Protein AF-A0A2S2PI32-F1 (afdb_monomer_lite)

pLDDT: mean 81.85, std 17.84, range [34.5, 96.25]

Structure (mmCIF, N/CA/C/O backbone):
data_AF-A0A2S2PI32-F1
#
_entry.id   AF-A0A2S2PI32-F1
#
loop_
_atom_site.group_PDB
_atom_site.id
_atom_site.type_symbol
_atom_site.label_atom_id
_atom_site.label_alt_id
_atom_site.label_comp_id
_atom_site.label_asym_id
_atom_site.label_entity_id
_atom_site.label_seq_id
_atom_site.pdbx_PDB_ins_code
_atom_site.Cartn_x
_atom_site.Cartn_y
_atom_site.Cartn_z
_atom_site.occupancy
_atom_site.B_iso_or_equiv
_atom_site.auth_seq_id
_atom_site.auth_comp_id
_atom_site.auth_asym_id
_atom_site.auth_atom_id
_atom_site.pdbx_PDB_model_num
ATOM 1 N N . LEU A 1 1 ? 9.917 3.110 4.032 1.00 78.31 1 LEU A N 1
ATOM 2 C CA . LEU A 1 1 ? 9.620 4.492 3.578 1.00 78.31 1 LEU A CA 1
ATOM 3 C C . LEU A 1 1 ? 10.667 5.068 2.625 1.00 78.31 1 LEU A C 1
ATOM 5 O O . LEU A 1 1 ? 10.275 5.564 1.580 1.00 78.31 1 LEU A O 1
ATOM 9 N N . LEU A 1 2 ? 11.966 5.016 2.948 1.00 90.19 2 LEU A N 1
ATOM 10 C CA . LEU A 1 2 ? 13.009 5.705 2.170 1.00 90.19 2 LEU A CA 1
ATOM 11 C C . LEU A 1 2 ? 13.030 5.311 0.675 1.00 90.19 2 LEU A C 1
ATOM 13 O O . LEU A 1 2 ? 13.001 6.189 -0.177 1.00 90.19 2 LEU A O 1
ATOM 17 N N . GLN A 1 3 ? 12.947 4.009 0.369 1.00 91.44 3 GLN A N 1
ATOM 18 C CA . GLN A 1 3 ? 12.872 3.492 -1.008 1.00 91.44 3 GLN A CA 1
ATOM 19 C C . GLN A 1 3 ? 11.639 3.979 -1.789 1.00 91.44 3 GLN A C 1
ATOM 21 O O . GLN A 1 3 ? 11.719 4.132 -2.999 1.00 91.44 3 GLN A O 1
ATOM 26 N N . ILE A 1 4 ? 10.506 4.216 -1.118 1.00 90.94 4 ILE A N 1
ATOM 27 C CA . ILE A 1 4 ? 9.264 4.689 -1.757 1.00 90.94 4 ILE A CA 1
ATOM 28 C C . ILE A 1 4 ? 9.365 6.188 -2.059 1.00 90.94 4 ILE A C 1
ATOM 30 O O . ILE A 1 4 ? 8.942 6.638 -3.116 1.00 90.94 4 ILE A O 1
ATOM 34 N N . ARG A 1 5 ? 9.949 6.966 -1.138 1.00 93.00 5 ARG A N 1
ATOM 35 C CA . ARG A 1 5 ? 10.059 8.427 -1.266 1.00 93.00 5 ARG A CA 1
ATOM 36 C C . ARG A 1 5 ? 11.195 8.862 -2.196 1.00 93.00 5 ARG A C 1
ATOM 38 O O . ARG A 1 5 ? 11.062 9.863 -2.886 1.00 93.00 5 ARG A O 1
ATOM 45 N N . SER A 1 6 ? 12.324 8.154 -2.181 1.00 94.69 6 SER A N 1
ATOM 46 C CA . SER A 1 6 ? 13.481 8.448 -3.032 1.00 94.69 6 SER A CA 1
ATOM 47 C C . SER A 1 6 ? 14.284 7.169 -3.315 1.00 94.69 6 SER A C 1
ATOM 49 O O . SER A 1 6 ? 15.197 6.827 -2.557 1.00 94.69 6 SER A O 1
ATOM 51 N N . PRO A 1 7 ? 13.975 6.453 -4.413 1.00 94.19 7 PRO A N 1
ATOM 52 C CA . PRO A 1 7 ? 14.729 5.264 -4.819 1.00 94.19 7 PRO A CA 1
ATOM 53 C C . PRO A 1 7 ? 16.207 5.560 -5.117 1.00 94.19 7 PRO A C 1
ATOM 55 O O . PRO A 1 7 ? 17.085 4.741 -4.834 1.00 94.19 7 PRO A O 1
ATOM 58 N N . SER A 1 8 ? 16.494 6.740 -5.675 1.00 94.62 8 SER A N 1
ATOM 59 C CA . SER A 1 8 ? 17.856 7.196 -5.974 1.00 94.62 8 SER A CA 1
ATOM 60 C C . SER A 1 8 ? 18.644 7.474 -4.696 1.00 94.62 8 SER A C 1
ATOM 62 O O . SER A 1 8 ? 19.748 6.955 -4.541 1.00 94.62 8 SER A O 1
ATOM 64 N N . GLY A 1 9 ? 18.057 8.206 -3.743 1.00 95.19 9 GLY A N 1
ATOM 65 C CA . GLY A 1 9 ? 18.669 8.467 -2.440 1.00 95.19 9 GLY A CA 1
ATOM 66 C C . GLY A 1 9 ? 18.900 7.184 -1.642 1.00 95.19 9 GLY A C 1
ATOM 67 O O . GLY A 1 9 ? 19.972 6.992 -1.073 1.00 95.19 9 GLY A O 1
ATOM 68 N N . TYR A 1 10 ? 17.940 6.257 -1.668 1.00 95.62 10 TYR A N 1
ATOM 69 C CA . TYR A 1 10 ? 18.101 4.934 -1.068 1.00 95.62 10 TYR A CA 1
ATOM 70 C C . TYR A 1 10 ? 19.292 4.172 -1.659 1.00 95.62 10 TYR A C 1
ATOM 72 O O . TYR A 1 10 ? 20.130 3.652 -0.922 1.00 95.62 10 TYR A O 1
ATOM 80 N N . SER A 1 11 ? 19.383 4.129 -2.991 1.00 94.25 11 SER A N 1
ATOM 81 C CA . SER A 1 11 ? 20.460 3.430 -3.697 1.00 94.25 11 SER A CA 1
ATOM 82 C C . SER A 1 11 ? 21.816 4.072 -3.421 1.00 94.25 11 SER A C 1
ATOM 84 O O . SER A 1 11 ? 22.782 3.359 -3.178 1.00 94.25 11 SER A O 1
ATOM 86 N N . PHE A 1 12 ? 21.886 5.403 -3.380 1.00 96.06 12 PHE A N 1
ATOM 87 C CA . PHE A 1 12 ? 23.100 6.133 -3.028 1.00 96.06 12 PHE A CA 1
ATOM 88 C C . PHE A 1 12 ? 23.586 5.784 -1.616 1.00 96.06 12 PHE A C 1
ATOM 90 O O . PHE A 1 12 ? 24.744 5.405 -1.445 1.00 96.06 12 PHE A O 1
ATOM 97 N N . LEU A 1 13 ? 22.707 5.858 -0.613 1.00 95.31 13 LEU A N 1
ATOM 98 C CA . LEU A 1 13 ? 23.061 5.571 0.781 1.00 95.31 13 LEU A CA 1
ATOM 99 C C . LEU A 1 13 ? 23.513 4.122 0.973 1.00 95.31 13 LEU A C 1
ATOM 101 O O . LEU A 1 13 ? 24.453 3.863 1.722 1.00 95.31 13 LEU A O 1
ATOM 105 N N . ARG A 1 14 ? 22.865 3.190 0.267 1.00 94.56 14 ARG A N 1
ATOM 106 C CA . ARG A 1 14 ? 23.222 1.772 0.292 1.00 94.56 14 ARG A CA 1
ATOM 107 C C . ARG A 1 14 ? 24.553 1.501 -0.409 1.00 94.56 14 ARG A C 1
ATOM 109 O O . ARG A 1 14 ? 25.399 0.821 0.154 1.00 94.56 14 ARG A O 1
ATOM 116 N N . ASN A 1 15 ? 24.737 2.002 -1.630 1.00 94.88 15 ASN A N 1
ATOM 117 C CA . ASN A 1 15 ? 25.907 1.690 -2.459 1.00 94.88 15 ASN A CA 1
ATOM 118 C C . ASN A 1 15 ? 27.193 2.313 -1.908 1.00 94.88 15 ASN A C 1
ATOM 120 O O . ASN A 1 15 ? 28.257 1.719 -2.035 1.00 94.88 15 ASN A O 1
ATOM 124 N N . ASN A 1 16 ? 27.088 3.478 -1.266 1.00 96.25 16 ASN A N 1
ATOM 125 C CA . ASN A 1 16 ? 28.210 4.115 -0.578 1.00 96.25 16 ASN A CA 1
ATOM 126 C C . ASN A 1 16 ? 28.408 3.589 0.855 1.00 96.25 16 ASN A C 1
ATOM 128 O O . ASN A 1 16 ? 29.207 4.151 1.596 1.00 96.25 16 ASN A O 1
ATOM 132 N N . ASN A 1 17 ? 27.679 2.541 1.266 1.00 93.19 17 ASN A N 1
ATOM 133 C CA . ASN A 1 17 ? 27.741 1.945 2.605 1.00 93.19 17 ASN A CA 1
ATOM 134 C C . ASN A 1 17 ? 27.556 2.958 3.754 1.00 93.19 17 ASN A C 1
ATOM 136 O O . ASN A 1 17 ? 28.078 2.763 4.848 1.00 93.19 17 ASN A O 1
ATOM 140 N N . ILE A 1 18 ? 26.800 4.037 3.518 1.00 96.00 18 ILE A N 1
ATOM 141 C CA . ILE A 1 18 ? 26.528 5.074 4.526 1.00 96.00 18 ILE A CA 1
ATOM 142 C C . ILE A 1 18 ? 25.557 4.530 5.579 1.00 96.00 18 ILE A C 1
ATOM 144 O O . ILE A 1 18 ? 25.695 4.812 6.766 1.00 96.00 18 ILE A O 1
ATOM 148 N N . LEU A 1 19 ? 24.568 3.742 5.142 1.00 93.19 19 LEU A N 1
ATOM 149 C CA . LEU A 1 19 ? 23.610 3.072 6.016 1.00 93.19 19 LEU A CA 1
ATOM 150 C C . LEU A 1 19 ? 23.479 1.590 5.636 1.00 93.19 19 LEU A C 1
ATOM 152 O O . LEU A 1 19 ? 23.441 1.271 4.442 1.00 93.19 19 LEU A O 1
ATOM 156 N N . PRO A 1 20 ? 23.332 0.683 6.620 1.00 92.44 20 PRO A N 1
ATOM 157 C CA . PRO A 1 20 ? 23.092 -0.733 6.366 1.00 92.44 20 PRO A CA 1
ATOM 158 C C . PRO A 1 20 ? 21.644 -0.943 5.902 1.00 92.44 20 PRO A C 1
ATOM 160 O O . PRO A 1 20 ? 20.740 -1.219 6.689 1.00 92.44 20 PRO A O 1
ATOM 163 N N . LEU A 1 21 ? 21.414 -0.767 4.600 1.00 93.75 21 LEU A N 1
ATOM 164 C CA . LEU A 1 21 ? 20.093 -0.860 3.985 1.00 93.75 21 LEU A CA 1
ATOM 165 C C . LEU A 1 21 ? 19.901 -2.206 3.258 1.00 93.75 21 LEU A C 1
ATOM 167 O O . LEU A 1 21 ? 20.803 -2.652 2.536 1.00 93.75 21 LEU A O 1
ATOM 171 N N . PRO A 1 22 ? 18.718 -2.847 3.374 1.00 93.88 22 PRO A N 1
ATOM 172 C CA . PRO A 1 22 ? 18.428 -4.088 2.660 1.00 93.88 22 PRO A CA 1
ATOM 173 C C . PRO A 1 22 ? 18.519 -3.902 1.140 1.00 93.88 22 PRO A C 1
ATOM 175 O O . PRO A 1 22 ? 18.463 -2.789 0.610 1.00 93.88 22 PRO A O 1
ATOM 178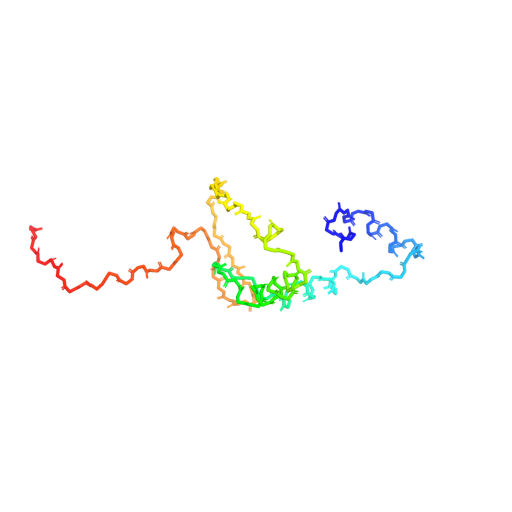 N N . CYS A 1 23 ? 18.666 -4.986 0.382 1.00 91.50 23 CYS A N 1
ATOM 179 C CA . CYS A 1 23 ? 18.632 -4.846 -1.070 1.00 91.50 23 CYS A CA 1
ATOM 180 C C . CYS A 1 23 ? 17.205 -4.486 -1.543 1.00 91.50 23 CYS A C 1
ATOM 182 O O . CYS A 1 23 ? 16.220 -4.889 -0.913 1.00 91.50 23 CYS A O 1
ATOM 184 N N . PRO A 1 24 ? 17.057 -3.748 -2.660 1.00 91.19 24 PRO A N 1
ATOM 185 C CA . PRO A 1 24 ? 15.739 -3.416 -3.206 1.00 91.19 24 PRO A CA 1
ATOM 186 C C . PRO A 1 24 ? 14.860 -4.647 -3.469 1.00 91.19 24 PRO A C 1
ATOM 188 O O . PRO A 1 24 ? 13.643 -4.573 -3.325 1.00 91.19 24 PRO A O 1
ATOM 191 N N . ASN A 1 25 ? 15.468 -5.789 -3.805 1.00 92.38 25 ASN A N 1
ATOM 192 C CA . ASN A 1 25 ? 14.747 -7.043 -4.024 1.00 92.38 25 ASN A CA 1
ATOM 193 C C . ASN A 1 25 ? 14.130 -7.593 -2.733 1.00 92.38 25 ASN A C 1
ATOM 195 O O . ASN A 1 25 ? 12.980 -8.017 -2.765 1.00 92.38 25 ASN A O 1
ATOM 199 N N . SER A 1 26 ? 14.825 -7.516 -1.595 1.00 93.00 26 SER A N 1
ATOM 200 C CA . SER A 1 26 ? 14.249 -7.881 -0.293 1.00 93.00 26 SER A CA 1
ATOM 201 C C . SER A 1 26 ? 13.075 -6.977 0.070 1.00 93.00 26 SER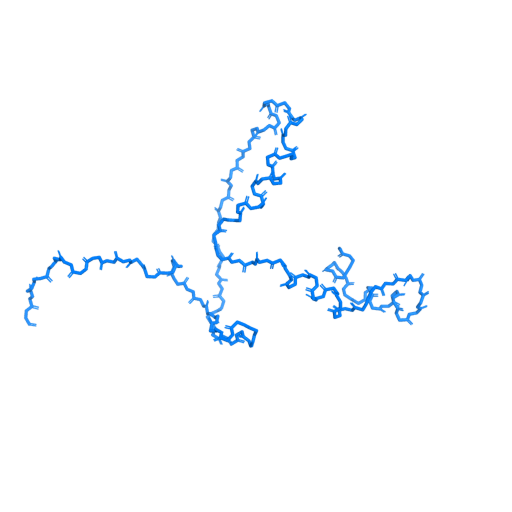 A C 1
ATOM 203 O O . SER A 1 26 ? 12.044 -7.464 0.524 1.00 93.00 26 SER A O 1
ATOM 205 N N . ILE A 1 27 ? 13.183 -5.668 -0.193 1.00 92.31 27 ILE A N 1
ATOM 206 C CA . ILE A 1 27 ? 12.059 -4.743 0.016 1.00 92.31 27 ILE A CA 1
ATOM 207 C C . ILE A 1 27 ? 10.870 -5.144 -0.858 1.00 92.31 27 ILE A C 1
ATOM 209 O O . ILE A 1 27 ? 9.754 -5.231 -0.356 1.00 92.31 27 ILE A O 1
ATOM 213 N N . ARG A 1 28 ? 11.099 -5.407 -2.152 1.00 89.25 28 ARG A N 1
ATOM 214 C CA . ARG A 1 28 ? 10.041 -5.864 -3.062 1.00 89.25 28 ARG A CA 1
ATOM 215 C C . ARG A 1 28 ? 9.400 -7.156 -2.573 1.00 89.25 28 ARG A C 1
ATOM 217 O O . ARG A 1 28 ? 8.182 -7.225 -2.555 1.00 89.25 28 ARG A O 1
ATOM 224 N N . ALA A 1 29 ? 10.188 -8.135 -2.134 1.00 90.12 29 ALA A N 1
ATOM 225 C CA . ALA A 1 29 ? 9.673 -9.393 -1.600 1.00 90.12 29 ALA A CA 1
ATOM 226 C C . ALA A 1 29 ? 8.764 -9.172 -0.379 1.00 90.12 29 ALA A C 1
ATOM 228 O O . ALA A 1 29 ? 7.689 -9.758 -0.310 1.00 90.12 29 ALA A O 1
ATOM 229 N N . HIS A 1 30 ? 9.149 -8.284 0.544 1.00 89.81 30 HIS A N 1
ATOM 230 C CA . HIS A 1 30 ? 8.317 -7.944 1.701 1.00 89.81 30 HIS A CA 1
ATOM 231 C C . HIS A 1 30 ? 7.031 -7.212 1.299 1.00 89.81 30 HIS A C 1
ATOM 233 O O . HIS A 1 30 ? 5.969 -7.516 1.829 1.00 89.81 30 HIS A O 1
ATOM 239 N N . LEU A 1 31 ? 7.102 -6.269 0.353 1.00 87.56 31 LEU A N 1
ATOM 240 C CA . LEU A 1 31 ? 5.915 -5.565 -0.149 1.00 87.56 31 LEU A CA 1
ATOM 241 C C . LEU A 1 31 ? 4.954 -6.518 -0.866 1.00 87.56 31 LEU A C 1
ATOM 243 O O . LEU A 1 31 ? 3.748 -6.418 -0.696 1.00 87.56 31 LEU A O 1
ATOM 247 N N . LEU A 1 32 ? 5.497 -7.470 -1.620 1.00 84.69 32 LEU A N 1
ATOM 248 C CA . LEU A 1 32 ? 4.748 -8.508 -2.322 1.00 84.69 32 LEU A CA 1
ATOM 249 C C . LEU A 1 32 ? 4.125 -9.559 -1.390 1.00 84.69 32 LEU A C 1
ATOM 251 O O . LEU A 1 32 ? 3.303 -10.350 -1.849 1.00 84.69 32 LEU A O 1
ATOM 255 N N . ALA A 1 33 ? 4.538 -9.633 -0.125 1.00 84.69 33 ALA A N 1
ATOM 256 C CA . ALA A 1 33 ? 3.905 -10.501 0.867 1.00 84.69 33 ALA A CA 1
ATOM 257 C C . ALA A 1 33 ? 2.591 -9.912 1.404 1.00 84.69 33 ALA A C 1
ATOM 259 O O . ALA A 1 33 ? 1.808 -10.632 2.015 1.00 84.69 33 ALA A O 1
ATOM 260 N N . VAL A 1 34 ? 2.348 -8.618 1.181 1.00 82.75 34 VAL A N 1
ATOM 261 C CA . VAL A 1 34 ? 1.069 -7.985 1.497 1.00 82.75 34 VAL A CA 1
ATOM 262 C C . VAL A 1 34 ? 0.098 -8.304 0.364 1.00 82.75 34 VAL A C 1
ATOM 264 O O . VAL A 1 34 ? 0.353 -7.961 -0.790 1.00 82.75 34 VAL A O 1
ATOM 267 N N . GLU A 1 35 ? -1.002 -8.977 0.688 1.00 73.19 35 GLU A N 1
ATOM 268 C CA . GLU A 1 35 ? -2.086 -9.225 -0.260 1.00 73.19 35 GLU A CA 1
ATOM 269 C C . GLU A 1 35 ? -2.787 -7.901 -0.572 1.00 73.19 35 GLU A C 1
ATOM 271 O O . GLU A 1 35 ? -3.379 -7.271 0.302 1.00 73.19 35 GLU A O 1
ATOM 276 N N . ILE A 1 36 ? -2.679 -7.454 -1.822 1.00 73.31 36 ILE A N 1
ATOM 277 C CA . ILE A 1 36 ? -3.342 -6.249 -2.320 1.00 73.31 36 ILE A CA 1
ATOM 278 C C . ILE A 1 36 ? -4.327 -6.718 -3.387 1.00 73.31 36 ILE A C 1
ATOM 280 O O . ILE A 1 36 ? -3.919 -7.133 -4.470 1.00 73.31 36 ILE A O 1
ATOM 284 N N . GLY A 1 37 ? -5.612 -6.698 -3.046 1.00 75.44 37 GLY A N 1
ATOM 285 C CA . GLY A 1 37 ? -6.719 -6.988 -3.955 1.00 75.44 37 GLY A CA 1
ATOM 286 C C . GLY A 1 37 ? -7.662 -5.794 -4.077 1.00 75.44 37 GLY A C 1
ATOM 287 O O . GLY A 1 37 ? -7.516 -4.801 -3.360 1.00 75.44 37 GLY A O 1
ATOM 288 N N . CYS A 1 38 ? -8.638 -5.895 -4.977 1.00 76.00 38 CYS A N 1
ATOM 289 C CA . CYS A 1 38 ? -9.728 -4.928 -5.054 1.00 76.00 38 CYS A CA 1
ATOM 290 C C . CYS A 1 38 ? -10.659 -5.068 -3.838 1.00 76.00 38 CYS A C 1
ATOM 292 O O . CYS A 1 38 ? -10.868 -6.164 -3.314 1.00 76.00 38 CYS A O 1
ATOM 294 N N . GLY A 1 39 ? -11.240 -3.951 -3.403 1.00 82.75 39 GLY A N 1
ATOM 295 C CA . GLY A 1 39 ? -12.165 -3.908 -2.274 1.00 82.75 39 GLY A CA 1
ATOM 296 C C . GLY A 1 39 ? -11.494 -3.622 -0.929 1.00 82.75 39 GLY A C 1
ATOM 297 O O . GLY A 1 39 ? -10.503 -2.900 -0.828 1.00 82.75 39 GLY A O 1
ATOM 298 N N . PHE A 1 40 ? -12.104 -4.137 0.133 1.00 84.12 40 PHE A N 1
ATOM 299 C CA . PHE A 1 40 ? -11.811 -3.758 1.511 1.00 84.12 40 PHE A CA 1
ATOM 300 C C . PHE A 1 40 ? -10.955 -4.807 2.230 1.00 84.12 40 PHE A C 1
ATOM 302 O O . PHE A 1 40 ? -11.405 -5.930 2.464 1.00 84.12 40 PHE A O 1
ATOM 309 N N . ASP A 1 41 ? -9.751 -4.423 2.664 1.00 86.62 41 ASP A N 1
ATOM 310 C CA . ASP A 1 41 ? -8.895 -5.295 3.475 1.00 86.62 41 ASP A CA 1
ATOM 311 C C . ASP A 1 41 ? -9.391 -5.372 4.930 1.00 86.62 41 ASP A C 1
ATOM 313 O O . ASP A 1 41 ? -9.330 -4.413 5.707 1.00 86.62 41 ASP A O 1
ATOM 317 N N . LYS A 1 42 ? -9.853 -6.560 5.330 1.00 87.81 42 LYS A N 1
ATOM 318 C CA . LYS A 1 42 ? -10.315 -6.839 6.697 1.00 87.81 42 LYS A CA 1
ATOM 319 C C . LYS A 1 42 ? -9.205 -6.642 7.728 1.00 87.81 42 LYS A C 1
ATOM 321 O O . LYS A 1 42 ? -9.484 -6.158 8.828 1.00 87.81 42 LYS A O 1
ATOM 326 N N . ASN A 1 43 ? -7.963 -6.992 7.393 1.00 89.31 43 ASN A N 1
ATOM 327 C CA . ASN A 1 43 ? -6.829 -6.837 8.298 1.00 89.31 43 ASN A CA 1
ATOM 328 C C . ASN A 1 43 ? -6.561 -5.352 8.543 1.00 89.31 43 ASN A C 1
ATOM 330 O O . ASN A 1 43 ? -6.447 -4.934 9.698 1.00 89.31 43 ASN A O 1
ATOM 334 N N . PHE A 1 44 ? -6.580 -4.532 7.491 1.00 90.25 44 PHE A N 1
ATOM 335 C CA . PHE A 1 44 ? -6.507 -3.081 7.621 1.00 90.25 44 PHE A CA 1
ATOM 336 C C . PHE A 1 44 ? -7.554 -2.525 8.596 1.00 90.25 44 PHE A C 1
ATOM 338 O O . PHE A 1 44 ? -7.189 -1.777 9.504 1.00 90.25 44 PHE A O 1
ATOM 345 N N . PHE A 1 45 ? -8.827 -2.925 8.501 1.00 91.38 45 PHE A N 1
ATOM 346 C CA . PHE A 1 45 ? -9.857 -2.447 9.436 1.00 91.38 45 PHE A CA 1
ATOM 347 C C . PHE A 1 45 ? -9.618 -2.883 10.887 1.00 91.38 45 PHE A C 1
ATOM 349 O O . PHE A 1 45 ? -9.917 -2.124 11.811 1.00 91.38 45 PHE A O 1
ATOM 356 N N . GLN A 1 46 ? -9.033 -4.059 11.124 1.00 94.31 46 GLN A N 1
ATOM 357 C CA . GLN A 1 46 ? -8.636 -4.472 12.474 1.00 94.31 46 GLN A CA 1
ATOM 358 C C . GLN A 1 46 ? -7.505 -3.597 13.031 1.00 94.31 46 GLN A C 1
ATOM 360 O O . GLN A 1 46 ? -7.547 -3.200 14.199 1.00 94.31 46 GLN A O 1
ATOM 365 N N . LEU A 1 47 ? -6.505 -3.268 12.207 1.00 94.25 47 LEU A N 1
ATOM 366 C CA . LEU A 1 47 ? -5.442 -2.332 12.580 1.00 94.25 47 LEU A CA 1
ATOM 367 C C . LEU A 1 47 ? -5.990 -0.918 12.807 1.00 94.25 47 LEU A C 1
ATOM 369 O O . LEU A 1 47 ? -5.618 -0.263 13.784 1.00 94.25 47 LEU A O 1
ATOM 373 N N . LEU A 1 48 ? -6.906 -0.468 11.950 1.00 93.25 48 LEU A N 1
ATOM 374 C CA . LEU A 1 48 ? -7.583 0.814 12.086 1.00 93.25 48 LEU A CA 1
ATOM 375 C C . LEU A 1 48 ? -8.340 0.865 13.415 1.00 93.25 48 LEU A C 1
ATOM 377 O O . LEU A 1 48 ? -8.120 1.777 14.205 1.00 93.25 48 LEU A O 1
ATOM 381 N N . LYS A 1 49 ? -9.131 -0.165 13.737 1.00 94.44 49 LYS A N 1
ATOM 382 C CA . LYS A 1 49 ? -9.829 -0.270 15.023 1.00 94.44 49 LYS A CA 1
ATOM 383 C C . LYS A 1 49 ? -8.862 -0.130 16.197 1.00 94.44 49 LYS A C 1
ATOM 385 O O . LYS A 1 49 ? -9.105 0.695 17.071 1.00 94.44 49 LYS A O 1
ATOM 390 N N . LYS A 1 50 ? -7.737 -0.860 16.190 1.00 96.06 50 LYS A N 1
ATOM 391 C CA . LYS A 1 50 ? -6.693 -0.757 17.230 1.00 96.06 50 LYS A CA 1
ATOM 392 C C . LYS A 1 50 ? -6.157 0.670 17.376 1.00 96.06 50 LYS A C 1
ATOM 394 O O . LYS A 1 50 ? -6.006 1.141 18.498 1.00 96.06 50 LYS A O 1
ATOM 399 N N . LYS A 1 51 ? -5.925 1.378 16.266 1.00 93.75 51 LYS A N 1
ATOM 400 C CA . LYS A 1 51 ? -5.454 2.774 16.270 1.00 93.75 51 LYS A CA 1
ATOM 401 C C . LYS A 1 51 ? -6.462 3.744 16.902 1.00 93.75 51 LYS A C 1
ATOM 403 O O . LYS A 1 51 ? -6.051 4.733 17.500 1.00 93.75 51 LYS A O 1
ATOM 408 N N . PHE A 1 52 ? -7.759 3.475 16.768 1.00 94.69 52 PHE A N 1
ATOM 409 C CA . PHE A 1 52 ? -8.833 4.331 17.284 1.00 94.69 52 PHE A CA 1
ATOM 410 C C . PHE A 1 52 ? -9.356 3.918 18.672 1.00 94.69 52 PHE A C 1
ATOM 412 O O . PHE A 1 52 ? -10.180 4.638 19.228 1.00 94.69 52 PHE A O 1
ATOM 419 N N . MET A 1 53 ? -8.868 2.819 19.267 1.00 95.12 53 MET A N 1
ATOM 420 C CA . MET A 1 53 ? -9.307 2.371 20.602 1.00 95.12 53 MET A CA 1
ATOM 421 C C . MET A 1 53 ? -9.090 3.427 21.693 1.00 95.12 53 MET A C 1
ATOM 423 O O . MET A 1 53 ? -9.947 3.590 22.554 1.00 95.12 53 MET A O 1
ATOM 427 N N . ASN A 1 54 ? -7.973 4.158 21.635 1.00 93.62 54 ASN A N 1
ATOM 428 C CA . ASN A 1 54 ? -7.585 5.135 22.661 1.00 93.62 54 ASN A CA 1
ATOM 429 C C . ASN A 1 54 ? -8.001 6.575 22.317 1.00 93.62 54 ASN A C 1
ATOM 431 O O . ASN A 1 54 ? -7.547 7.510 22.969 1.00 93.62 54 ASN A O 1
ATOM 435 N N . LYS A 1 55 ? -8.807 6.765 21.267 1.00 93.88 55 LYS A N 1
ATOM 436 C CA . LYS A 1 55 ? -9.280 8.087 20.849 1.00 93.88 55 LYS A CA 1
ATOM 437 C C . LYS A 1 55 ? -10.628 8.416 21.479 1.00 93.88 55 LYS A C 1
ATOM 439 O O . LYS A 1 55 ? -11.456 7.525 21.677 1.00 93.88 55 LYS A O 1
ATOM 444 N N . SER A 1 56 ? -10.858 9.697 21.741 1.00 95.88 56 SER A N 1
ATOM 445 C CA . SER A 1 56 ? -12.173 10.205 22.142 1.00 95.88 56 SER A CA 1
ATOM 446 C C . SER A 1 56 ? -13.202 10.047 21.015 1.00 95.88 56 SER A C 1
ATOM 448 O O . SER A 1 56 ? -12.847 9.877 19.846 1.00 95.88 56 SER A O 1
ATOM 450 N N . GLU A 1 57 ? -14.492 10.103 21.350 1.00 93.50 57 GLU A N 1
ATOM 451 C CA . GLU A 1 57 ? -15.569 10.005 20.352 1.00 93.50 57 GLU A CA 1
ATOM 452 C C . GLU A 1 57 ? -15.508 11.138 19.324 1.00 93.50 57 GLU A C 1
ATOM 454 O O . GLU A 1 57 ? -15.728 10.915 18.137 1.00 93.50 57 GLU A O 1
ATOM 459 N N . GLN A 1 58 ? -15.111 12.336 19.750 1.00 93.56 58 GLN A N 1
ATOM 460 C CA . GLN A 1 58 ? -14.940 13.489 18.873 1.00 93.56 58 GLN A CA 1
ATOM 461 C C . GLN A 1 58 ? -13.821 13.255 17.845 1.00 93.56 58 GLN A C 1
ATOM 463 O O . GLN A 1 58 ? -13.960 13.617 16.684 1.00 93.56 58 GLN A O 1
ATOM 468 N N . GLU A 1 59 ? -12.730 12.591 18.234 1.00 92.50 59 GLU A N 1
ATOM 469 C CA . GLU A 1 59 ? -11.607 12.277 17.336 1.00 92.50 59 GLU A CA 1
ATOM 470 C C . GLU A 1 59 ? -11.860 11.071 16.415 1.00 92.50 59 GLU A C 1
ATOM 472 O O . GLU A 1 59 ? -11.061 10.810 15.506 1.00 92.50 59 GLU A O 1
ATOM 477 N N . LYS A 1 60 ? -12.922 10.296 16.669 1.00 93.44 60 LYS A N 1
ATOM 478 C CA . LYS A 1 60 ? -13.378 9.210 15.786 1.00 93.44 60 LYS A CA 1
ATOM 479 C C . LYS A 1 60 ? -14.249 9.729 14.644 1.00 93.44 60 LYS A C 1
ATOM 481 O O . LYS A 1 60 ? -14.395 9.029 13.644 1.00 93.44 60 LYS A O 1
ATOM 486 N N . GLN A 1 61 ? -14.809 10.932 14.774 1.00 92.38 61 GLN A N 1
ATOM 487 C CA . GLN A 1 61 ? -15.612 11.553 13.727 1.00 92.38 61 GLN A CA 1
ATOM 488 C C . GLN A 1 61 ? -14.729 11.934 12.534 1.00 92.38 61 GLN A C 1
ATOM 490 O O . GLN A 1 61 ? -13.677 12.554 12.679 1.00 92.38 61 GLN A O 1
ATOM 495 N N . GLY A 1 62 ? -15.164 11.552 11.339 1.00 90.88 62 GLY A N 1
ATOM 496 C CA . GLY A 1 62 ? -14.466 11.831 10.093 1.00 90.88 62 GLY A CA 1
ATOM 497 C C . GLY A 1 62 ? -15.414 11.725 8.907 1.00 90.88 62 GLY A C 1
ATOM 498 O O . GLY A 1 62 ? -16.511 11.182 9.024 1.00 90.88 62 GLY A O 1
ATOM 499 N N . VAL A 1 63 ? -14.983 12.254 7.767 1.00 94.38 63 VAL A N 1
ATOM 500 C CA . VAL A 1 63 ? -15.737 12.216 6.511 1.00 94.38 63 VAL A CA 1
ATOM 501 C C . VAL A 1 63 ? -14.993 11.317 5.535 1.00 94.38 63 VAL A C 1
ATOM 503 O O . VAL A 1 63 ? -13.777 11.443 5.379 1.00 94.38 63 VAL A O 1
ATOM 506 N N . LEU A 1 64 ? -15.720 10.411 4.884 1.00 93.00 64 LEU A N 1
ATOM 507 C CA . LEU A 1 64 ? -15.200 9.640 3.763 1.00 93.00 64 LEU A CA 1
ATOM 508 C C . LEU A 1 64 ? -15.529 10.399 2.476 1.00 93.00 64 LEU A C 1
ATOM 510 O O . LEU A 1 64 ? -16.694 10.513 2.108 1.00 93.00 64 LEU A O 1
ATOM 5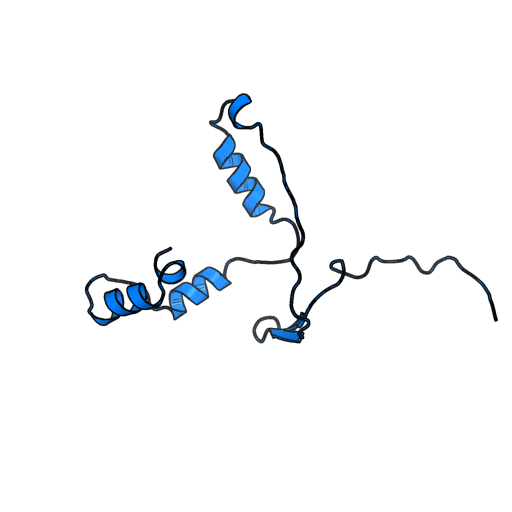14 N N . VAL A 1 65 ? -14.500 10.937 1.827 1.00 94.44 65 VAL A N 1
ATOM 515 C CA . VAL A 1 65 ? -14.614 11.585 0.517 1.00 94.44 65 VAL A CA 1
ATOM 516 C C . VAL A 1 65 ? -14.020 10.637 -0.511 1.00 94.44 65 VAL A C 1
ATOM 518 O O . VAL A 1 65 ? -12.896 10.165 -0.336 1.00 94.44 65 VAL A O 1
ATOM 521 N N . LEU A 1 66 ? -14.796 10.337 -1.545 1.00 92.19 66 LEU A N 1
ATOM 522 C CA . LEU A 1 66 ? -14.434 9.427 -2.622 1.00 92.19 66 LEU A CA 1
ATOM 523 C C . LEU A 1 66 ? -14.532 10.189 -3.941 1.00 92.19 66 LEU A C 1
ATOM 525 O O . LEU A 1 66 ? -15.442 10.997 -4.113 1.00 92.19 66 LEU A O 1
ATOM 529 N N . ASP A 1 67 ? -13.592 9.918 -4.834 1.00 93.62 67 ASP A N 1
ATOM 530 C CA . ASP A 1 67 ? -13.571 10.418 -6.204 1.00 93.62 67 ASP A CA 1
ATOM 531 C C . ASP A 1 67 ? -12.935 9.346 -7.095 1.00 93.62 67 ASP A C 1
ATOM 533 O O . ASP A 1 67 ? -12.182 8.490 -6.612 1.00 93.62 67 ASP A O 1
ATOM 537 N N . GLU A 1 68 ? -13.248 9.383 -8.380 1.00 88.06 68 GLU A N 1
ATOM 538 C CA . GLU A 1 68 ? -12.752 8.433 -9.368 1.00 88.06 68 GLU A CA 1
ATOM 539 C C . GLU A 1 68 ? -11.606 9.050 -10.175 1.00 88.06 68 GLU A C 1
ATOM 541 O O . GLU A 1 68 ? -11.529 10.259 -10.387 1.00 88.06 68 GLU A O 1
ATOM 546 N N . VAL A 1 69 ? -10.677 8.209 -10.636 1.00 87.38 69 VAL A N 1
ATOM 547 C CA . VAL A 1 69 ? -9.560 8.641 -11.484 1.00 87.38 69 VAL A CA 1
ATOM 548 C C . VAL A 1 69 ? -9.574 7.876 -12.796 1.00 87.38 69 VAL A C 1
ATOM 550 O O . VAL A 1 69 ? -9.713 6.655 -12.817 1.00 87.38 69 VAL A O 1
ATOM 553 N N . PHE A 1 70 ? -9.379 8.592 -13.901 1.00 87.56 70 PHE A N 1
ATOM 554 C CA . PHE A 1 70 ? -9.256 7.969 -15.214 1.00 87.56 70 PHE A CA 1
ATOM 555 C C . PHE A 1 70 ? -7.918 7.237 -15.337 1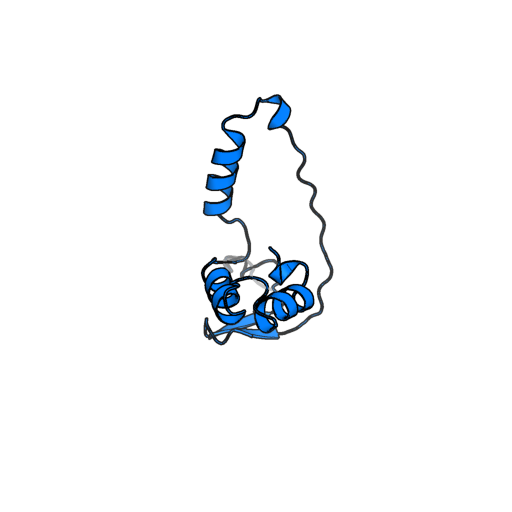.00 87.56 70 PHE A C 1
ATOM 557 O O . PHE A 1 70 ? -6.848 7.818 -15.134 1.00 87.56 70 PHE A O 1
ATOM 564 N N . LEU A 1 71 ? -7.981 5.960 -15.708 1.00 83.31 71 LEU A N 1
ATOM 565 C CA . LEU A 1 71 ? -6.818 5.118 -15.957 1.00 83.31 71 LEU A CA 1
ATOM 566 C C . LEU A 1 71 ? -6.684 4.821 -17.450 1.00 83.31 71 LEU A C 1
ATOM 568 O O . LEU A 1 71 ? -7.665 4.770 -18.187 1.00 83.31 71 LEU A O 1
ATOM 572 N N . ARG A 1 72 ? -5.448 4.603 -17.905 1.00 87.19 72 ARG A N 1
ATOM 573 C CA . ARG A 1 72 ? -5.193 4.154 -19.276 1.00 87.19 72 ARG A CA 1
ATOM 574 C C . ARG A 1 72 ? -5.579 2.683 -19.416 1.00 87.19 72 ARG A C 1
ATOM 576 O O . ARG A 1 72 ? -5.066 1.843 -18.677 1.00 87.19 72 ARG A O 1
ATOM 583 N N . GLU A 1 73 ? -6.391 2.376 -20.422 1.00 85.69 73 GLU A N 1
ATOM 584 C CA . GLU A 1 73 ? -6.743 1.000 -20.769 1.00 85.69 73 GLU A CA 1
ATOM 585 C C . GLU A 1 73 ? -5.496 0.191 -21.132 1.00 85.69 73 GLU A C 1
ATOM 587 O O . GLU A 1 73 ? -4.697 0.573 -21.995 1.00 85.69 73 GLU A O 1
ATOM 592 N N . SER A 1 74 ? -5.290 -0.914 -20.419 1.00 86.69 74 SER A N 1
ATOM 593 C CA . SER A 1 74 ? -4.204 -1.853 -20.672 1.00 86.69 74 SER A CA 1
ATOM 594 C C . SER A 1 74 ? -4.515 -3.212 -20.052 1.00 86.69 74 SER A C 1
ATOM 596 O O . SER A 1 74 ? -5.269 -3.304 -19.085 1.00 86.69 74 SER A O 1
ATOM 598 N N . VAL A 1 75 ? -3.918 -4.262 -20.616 1.00 87.50 75 VAL A N 1
ATOM 599 C CA . VAL A 1 75 ? -3.936 -5.623 -20.073 1.00 87.50 75 VAL A CA 1
ATOM 600 C C . VAL A 1 75 ? -2.488 -6.067 -19.901 1.00 87.50 75 VAL A C 1
ATOM 602 O O . VAL A 1 75 ? -1.651 -5.867 -20.781 1.00 87.50 75 VAL A O 1
ATOM 605 N N . SER A 1 76 ? -2.181 -6.657 -18.754 1.00 87.88 76 SER A N 1
ATOM 606 C CA . SER A 1 76 ? -0.859 -7.150 -18.382 1.00 87.88 76 SER A CA 1
ATOM 607 C C . SER A 1 76 ? -0.963 -8.542 -17.767 1.00 87.88 76 SER A C 1
ATOM 609 O O . SER A 1 76 ? -2.021 -8.942 -17.292 1.00 87.88 76 SER A O 1
ATOM 611 N N . VAL A 1 77 ? 0.129 -9.303 -17.786 1.00 89.00 77 VAL A N 1
ATOM 612 C CA . VAL A 1 77 ? 0.182 -10.633 -17.167 1.00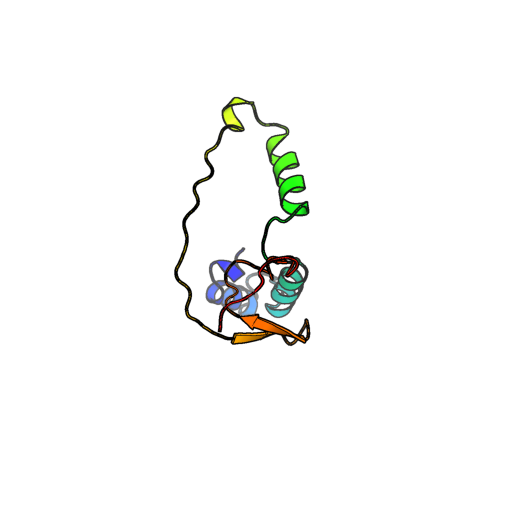 89.00 77 VAL A CA 1
ATOM 613 C C . VAL A 1 77 ? 0.916 -10.531 -15.839 1.00 89.00 77 VAL A C 1
ATOM 615 O O . VAL A 1 77 ? 2.067 -10.092 -15.788 1.00 89.00 77 VAL A O 1
ATOM 618 N N . ASN A 1 78 ? 0.279 -10.988 -14.766 1.00 85.19 78 ASN A N 1
ATOM 619 C CA . ASN A 1 78 ? 0.939 -11.222 -13.495 1.00 85.19 78 ASN A CA 1
ATOM 620 C C . ASN A 1 78 ? 1.550 -12.623 -13.497 1.00 85.19 78 ASN A C 1
ATOM 622 O O . ASN A 1 78 ? 0.865 -13.624 -13.300 1.00 85.19 78 ASN A O 1
ATOM 626 N N . SER A 1 79 ? 2.864 -12.696 -13.696 1.00 85.69 79 SER A N 1
ATOM 627 C CA . SER A 1 79 ? 3.601 -13.962 -13.757 1.00 85.69 79 SER A CA 1
ATOM 628 C C . SER A 1 79 ? 3.621 -14.744 -12.439 1.00 85.69 79 SER A C 1
ATOM 630 O O . SER A 1 79 ? 3.937 -15.930 -12.452 1.00 85.69 79 SER A O 1
ATOM 632 N N . ARG A 1 80 ? 3.289 -14.116 -11.303 1.00 79.25 80 ARG A N 1
ATOM 633 C CA . ARG A 1 80 ? 3.275 -14.780 -9.992 1.00 79.25 80 ARG A CA 1
ATOM 634 C C . ARG A 1 80 ? 1.964 -15.510 -9.728 1.00 79.25 80 ARG A C 1
ATOM 636 O O . ARG A 1 80 ? 1.987 -16.615 -9.201 1.00 79.25 80 ARG A O 1
ATOM 643 N N . THR A 1 81 ? 0.843 -14.876 -10.056 1.00 81.69 81 THR 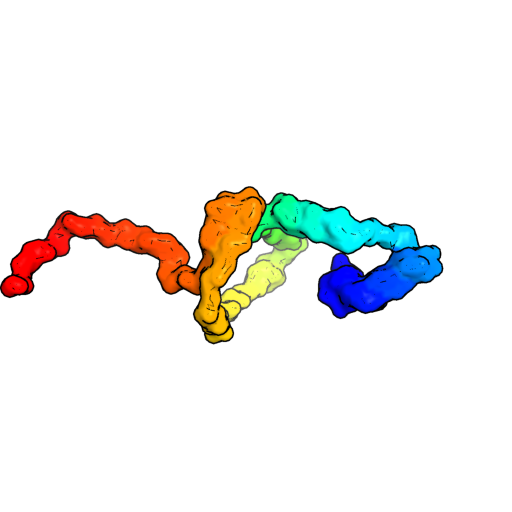A N 1
ATOM 644 C CA . THR A 1 81 ? -0.499 -15.462 -9.911 1.00 81.69 81 THR A CA 1
ATOM 645 C C . THR A 1 81 ? -0.952 -16.189 -11.173 1.00 81.69 81 THR A C 1
ATOM 647 O O . THR A 1 81 ? -1.985 -16.847 -11.143 1.00 81.69 81 THR A O 1
ATOM 650 N N . LEU A 1 82 ? -0.189 -16.072 -12.269 1.00 85.69 82 LEU A N 1
ATOM 651 C CA . LEU A 1 82 ? -0.543 -16.558 -13.606 1.00 85.69 82 LEU A CA 1
ATOM 652 C C . LEU A 1 82 ? -1.911 -16.033 -14.066 1.00 85.69 82 LEU A C 1
ATOM 654 O O . LEU A 1 82 ? -2.668 -16.733 -14.732 1.00 85.69 82 LEU A O 1
ATOM 658 N N . SER A 1 83 ? -2.222 -14.789 -13.699 1.00 83.00 83 SER A N 1
ATOM 659 C CA . SER A 1 83 ? -3.487 -14.130 -14.017 1.00 83.00 83 SER A CA 1
ATOM 660 C C . SER A 1 83 ? -3.268 -12.920 -14.921 1.00 83.00 83 SER A C 1
ATOM 662 O O . SER A 1 83 ? -2.200 -12.302 -14.917 1.00 83.00 83 SER A O 1
ATOM 664 N N . TYR A 1 84 ? -4.293 -12.558 -15.687 1.00 84.00 84 TYR A N 1
ATOM 665 C CA . TYR A 1 84 ? -4.325 -11.284 -16.396 1.00 84.00 84 TYR A CA 1
ATOM 666 C C . TYR A 1 84 ? -4.787 -10.180 -15.438 1.00 84.00 84 TYR A C 1
ATOM 668 O O . TYR A 1 84 ? -5.688 -10.388 -14.632 1.00 84.00 84 TYR A O 1
ATOM 676 N N . ILE A 1 85 ? -4.140 -9.020 -15.508 1.00 81.94 85 ILE A N 1
ATOM 677 C CA . ILE A 1 85 ? -4.523 -7.790 -14.817 1.00 81.94 85 ILE A CA 1
ATOM 678 C C . ILE A 1 85 ? -4.874 -6.775 -15.897 1.00 81.94 85 ILE A C 1
ATOM 680 O O . ILE A 1 85 ? -4.014 -6.418 -16.704 1.00 81.94 85 ILE A O 1
ATOM 684 N N . GLY A 1 86 ? -6.111 -6.299 -15.901 1.00 78.62 86 GLY A N 1
ATOM 685 C CA . GLY A 1 86 ? -6.568 -5.231 -16.781 1.00 78.62 86 GLY A CA 1
ATOM 686 C C . GLY A 1 86 ? -7.466 -4.252 -16.039 1.00 78.62 86 GLY A C 1
ATOM 687 O O . GLY A 1 86 ? -7.638 -4.366 -14.825 1.00 78.62 86 GLY A O 1
ATOM 688 N N . LEU A 1 87 ? -8.027 -3.291 -16.771 1.00 69.50 87 LEU A N 1
ATOM 689 C CA . LEU A 1 87 ? -9.167 -2.542 -16.255 1.00 69.50 87 LEU A CA 1
ATOM 690 C C . LEU A 1 87 ? -10.361 -3.487 -16.155 1.00 69.50 87 LEU A C 1
ATOM 692 O O . LEU A 1 87 ? -10.686 -4.182 -17.116 1.00 69.50 87 LEU A O 1
ATOM 696 N N . GLU A 1 88 ? -10.980 -3.512 -14.985 1.00 65.62 88 GLU A N 1
ATOM 697 C CA . GLU A 1 88 ? -12.191 -4.270 -14.721 1.00 65.62 88 GLU A CA 1
ATOM 698 C C . GLU A 1 88 ? -13.288 -3.255 -14.418 1.00 65.62 88 GLU A C 1
ATOM 700 O O . GLU A 1 88 ? -13.182 -2.493 -13.454 1.00 65.62 88 GLU A O 1
ATOM 705 N N . ASP A 1 89 ? -14.300 -3.198 -15.279 1.00 57.44 89 ASP A N 1
ATOM 706 C CA . ASP A 1 89 ? -15.460 -2.347 -15.049 1.00 57.44 89 ASP A CA 1
ATOM 707 C C . ASP A 1 89 ? -16.302 -3.007 -13.947 1.00 57.44 89 ASP A C 1
ATOM 709 O O . ASP A 1 89 ? -16.772 -4.133 -14.105 1.00 57.44 89 ASP A O 1
ATOM 713 N N . TYR A 1 90 ? -16.414 -2.347 -12.794 1.00 57.47 90 TYR A N 1
ATOM 714 C CA . TYR A 1 90 ? -17.183 -2.787 -11.618 1.00 57.47 90 TYR A CA 1
ATOM 715 C C . TYR A 1 90 ? -16.741 -4.058 -10.860 1.00 57.47 90 TYR A C 1
ATOM 717 O O . TYR A 1 90 ? -17.440 -4.442 -9.928 1.00 57.47 90 TYR A O 1
ATOM 725 N N . GLY A 1 91 ? -15.569 -4.643 -11.136 1.00 52.94 91 GLY A N 1
ATOM 726 C CA . GLY A 1 91 ? -14.961 -5.683 -10.285 1.00 52.94 91 GLY A CA 1
ATOM 727 C C . GLY A 1 91 ? -15.806 -6.958 -10.131 1.00 52.94 91 GLY A C 1
ATOM 728 O O . GLY A 1 91 ? -16.530 -7.114 -9.147 1.00 52.94 91 GLY A O 1
ATOM 729 N N . GLY A 1 92 ? -15.648 -7.906 -11.056 1.00 51.34 92 GLY A N 1
ATOM 730 C CA . GLY A 1 92 ? -16.359 -9.182 -11.083 1.00 51.34 92 GLY A CA 1
ATOM 731 C C . GLY A 1 92 ? -17.706 -9.137 -11.812 1.00 51.34 92 GLY A C 1
ATOM 732 O O . GLY A 1 92 ? -18.420 -8.137 -11.803 1.00 51.34 92 GLY A O 1
ATOM 733 N N . GLU A 1 93 ? -18.066 -10.258 -12.446 1.00 43.38 93 GLU A N 1
ATOM 734 C CA . GLU A 1 93 ? -19.392 -10.455 -13.033 1.00 43.38 93 GLU A CA 1
ATOM 735 C C . GLU A 1 93 ? -20.451 -10.265 -11.942 1.00 43.38 93 GLU A C 1
ATOM 737 O O . GLU A 1 93 ? -20.554 -11.057 -11.001 1.00 43.38 93 GLU A O 1
ATOM 742 N N . ILE A 1 94 ? -21.280 -9.229 -12.075 1.00 43.94 94 ILE A N 1
ATOM 743 C CA . ILE A 1 94 ? -22.602 -9.261 -11.461 1.00 43.94 94 ILE A CA 1
ATOM 744 C C . ILE A 1 94 ? -23.231 -10.543 -12.001 1.00 43.94 94 ILE A C 1
ATOM 746 O O . ILE A 1 94 ? -23.499 -10.624 -13.202 1.00 43.94 94 ILE A O 1
ATOM 750 N N . ILE A 1 95 ? -23.432 -11.544 -11.137 1.00 48.16 95 ILE A N 1
ATOM 751 C CA . ILE A 1 95 ? -24.268 -12.700 -11.449 1.00 48.16 95 ILE A CA 1
ATOM 752 C C . ILE A 1 95 ? -25.656 -12.119 -11.697 1.00 48.16 95 ILE A C 1
ATOM 754 O O . ILE A 1 95 ? -26.463 -11.920 -10.792 1.00 48.16 95 ILE A O 1
ATOM 758 N N . THR A 1 96 ? -25.901 -11.747 -12.943 1.00 42.06 96 THR A N 1
ATOM 759 C CA . THR A 1 96 ? -27.237 -11.584 -13.460 1.00 42.06 96 THR A CA 1
ATOM 760 C C . THR A 1 96 ? -27.715 -13.011 -13.568 1.00 42.06 96 THR A C 1
ATOM 762 O O . THR A 1 96 ? -27.307 -13.750 -14.462 1.00 42.06 96 THR A O 1
ATOM 765 N N . ASP A 1 97 ? -28.505 -13.437 -12.585 1.00 39.31 97 ASP A N 1
ATOM 766 C CA . ASP A 1 97 ? -29.322 -14.626 -12.731 1.00 39.31 97 ASP A CA 1
ATOM 767 C C . ASP A 1 97 ? -30.076 -14.465 -14.057 1.00 39.31 97 ASP A C 1
ATOM 769 O O . ASP A 1 97 ? -31.056 -13.725 -14.156 1.00 39.31 97 ASP A O 1
ATOM 773 N N . ASN A 1 98 ? -29.581 -15.121 -15.111 1.00 41.53 98 ASN A N 1
ATOM 774 C CA . ASN A 1 98 ? -30.199 -15.185 -16.433 1.00 41.53 98 ASN A CA 1
ATOM 775 C C . ASN A 1 98 ? -31.427 -16.104 -16.379 1.00 41.53 98 ASN A C 1
ATOM 777 O O . ASN A 1 98 ? -31.614 -17.007 -17.191 1.00 41.53 98 ASN A O 1
ATOM 781 N N . SER A 1 99 ? -32.275 -15.878 -15.385 1.00 41.44 99 SER A N 1
ATOM 782 C CA . SER A 1 99 ? -33.539 -16.546 -15.163 1.00 41.44 99 SER A CA 1
ATOM 783 C C . SER A 1 99 ? -34.669 -15.522 -15.179 1.00 41.44 99 SER A C 1
ATOM 785 O O . SER A 1 99 ? -35.501 -15.532 -14.285 1.00 41.44 99 SER A O 1
ATOM 787 N N . GLN A 1 100 ? -34.711 -14.646 -16.198 1.00 46.44 100 GLN A N 1
ATOM 788 C CA . GLN A 1 100 ? -35.945 -14.108 -16.806 1.00 46.44 100 GLN A CA 1
ATOM 789 C C . GLN A 1 100 ? -35.656 -13.003 -17.837 1.00 46.44 100 GLN A C 1
ATOM 791 O O . GLN A 1 100 ? -35.202 -11.921 -17.470 1.00 46.44 100 GLN A O 1
ATOM 796 N N . LYS A 1 101 ? -35.983 -13.297 -19.108 1.00 36.12 101 LYS A N 1
ATOM 797 C CA . LYS A 1 101 ? -36.424 -12.426 -20.232 1.00 36.12 101 LYS A CA 1
ATOM 798 C C . LYS A 1 101 ? -36.055 -13.144 -21.537 1.00 36.12 101 LYS A C 1
ATOM 800 O O . LYS A 1 101 ? -34.965 -12.994 -22.065 1.00 36.12 101 LYS A O 1
ATOM 805 N N . GLU A 1 102 ? -36.793 -14.177 -21.932 1.00 39.81 102 GLU A N 1
ATOM 806 C CA . GLU A 1 102 ? -37.953 -14.069 -22.835 1.00 39.81 102 GLU A CA 1
ATOM 807 C C . GLU A 1 102 ? -37.859 -12.961 -23.905 1.00 39.81 102 GLU A C 1
ATOM 809 O O . GLU A 1 102 ? -37.991 -11.781 -23.603 1.00 39.81 102 GLU A O 1
ATOM 814 N N . LYS A 1 103 ? -37.747 -13.434 -25.158 1.00 39.16 103 LYS A N 1
ATOM 815 C CA . LYS A 1 103 ? -38.387 -12.957 -26.399 1.00 39.16 103 LYS A CA 1
ATOM 816 C C . LYS A 1 103 ? -38.167 -11.494 -26.818 1.00 39.16 103 LYS A C 1
ATOM 818 O O . LYS A 1 103 ? -38.841 -10.603 -26.317 1.00 39.16 103 LYS A O 1
ATOM 823 N N . ALA A 1 104 ? -37.409 -11.307 -27.902 1.00 34.62 104 ALA A N 1
ATOM 824 C CA . ALA A 1 104 ? -37.858 -10.558 -29.086 1.00 34.62 104 ALA A CA 1
ATOM 825 C C . ALA A 1 104 ? -36.874 -10.733 -30.264 1.00 34.62 104 ALA A C 1
ATOM 827 O O . ALA A 1 104 ? -35.717 -10.342 -30.148 1.00 34.62 104 ALA A O 1
ATOM 828 N N . ASN A 1 105 ? -37.431 -11.256 -31.365 1.00 34.50 105 ASN A N 1
ATOM 829 C CA . ASN A 1 105 ? -36.974 -11.341 -32.765 1.00 34.50 105 ASN A CA 1
ATOM 830 C C . ASN A 1 105 ? -35.718 -12.146 -33.113 1.00 34.50 105 ASN A C 1
ATOM 832 O O . ASN A 1 105 ? -34.592 -11.640 -32.939 1.00 34.50 105 ASN A O 1
#

Organism: Schizaphis graminum (NCBI:txid13262)

Foldseek 3Di:
DCCVVDVPVLCVCCVVVVDVDDDVVVVVVVVVVDDDDPDDDPVVVVVVCVVCVPPDPVVVDDDDDDDDDDDDFDWDADPVVRDIDTDDDPPDDPPPVPPDDDDDD

InterPro domains:
  IPR048365 Transposable element P transposase-like, RNase H domain, N-terminal [PF21787] (38-101)

Sequence (105 aa):
LLQIRSPSGYSFLRNNNILPLPCPNSIRAHLLAVEIGCGFDKNFFQLLKKKFMNKSEQEKQGVLVLDEVFLRESVSVNSRTLSYIGLEDYGGEIITDNSQKEKAN

Secondary structure (DSSP, 8-state):
-HHHH-HHHHHHHHHTTSS-PPPHHHHHHHHHTS---SS--HHHHHHHHHHHTTS-HHHH--------------EEEETTTTEEEE--SSSS-------------

Radius of gyration: 22.04 Å; chains: 1; bounding box: 67×30×55 Å